Protein AF-A0A7S3RIV9-F1 (afdb_monomer)

Secondary structure (DSSP, 8-state):
--TTPPP----HHHHHHHHTS---TT---HHHHHHHHHHHHHHHHHSTT----SS--GGGS-----EEEEEEPPHHHHT-HHHHHHHHHHHHHHHSSPPEEEEPSS-BGGGTB-TT-EEEEEEEE-GGG-

Foldseek 3Di:
DDPPDDPPDDDPVNVVVVVPPDDDVPDDDPVRVVVVVVVVVVVVVVPVPPDPDPDCDPVNPDDDFKDKDWDFDQPVQLVDPVSQVVLQVVVCVVQVDRWDFDADCDCDVVRRHDGGRGGTIMDMDGDPSD

Radius of gyration: 32.57 Å; Cα contacts (8 Å, |Δi|>4): 117; chains: 1; bounding box: 65×79×42 Å

Sequence (130 aa):
GKPGGRPYQKTYEEIKEQLSGRLRVGVETEDVQLDRVAKRTKWLKTLKGKFVPTGAKPWDQPAFKKVCLQVRLQSKQASNTKLINQCTEELRRISGKHPRVVNSRKNIAQWGWRRGYPCGVAVNIYGQLM

Mean predicted aligned error: 16.58 Å

Nearest PDB structures (foldseek):
  7bv8-assembly1_F  TM=7.028E-01  e=2.563E-05  Escherichia coli K-12
  5mrc-assembly1_E  TM=8.246E-01  e=2.550E-04  Saccharomyces cerevisiae
  8y39-assembly1_F  TM=6.704E-01  e=5.766E-05  Staphylococcus aureus
  8qcq-assembly1_F  TM=7.097E-01  e=1.485E-04  Bacillus subtilis subsp. subtilis str. 168
  6xu8-assembly1_CJ  TM=7.078E-01  e=9.210E-04  Drosophila melanogaster

pLDDT: mean 79.08, std 17.69, range [41.62, 98.06]

Solvent-accessible surface area (backbone atoms only — not comparable to full-atom values): 8148 Å² total; per-residue (Å²): 131,77,94,83,66,77,79,86,74,77,49,73,68,58,54,50,60,69,60,65,57,79,72,58,95,91,62,76,54,69,68,58,54,51,51,49,52,49,52,51,50,54,55,57,65,66,46,74,85,63,79,72,69,93,59,89,44,89,83,65,53,94,67,94,72,66,49,76,53,70,52,80,45,55,52,80,54,38,71,37,65,66,56,54,52,48,52,38,53,51,47,20,70,75,64,76,43,86,45,43,80,38,53,33,87,51,69,38,75,95,64,66,40,45,57,67,39,59,35,32,38,34,41,79,35,47,73,92,79,94

InterPro domains:
  IPR022803 Large ribosomal subunit protein uL5 domain superfamily [G3DSA:3.30.1440.10] (40-130)
  IPR022803 Large ribosomal subunit protein uL5 domain superfamily [SSF55282] (57-130)

Organism: NCBI:txid141414

Structure (mmCIF, N/CA/C/O backbone):
data_AF-A0A7S3RIV9-F1
#
_entry.id   AF-A0A7S3RIV9-F1
#
loop_
_atom_site.group_PDB
_atom_site.id
_atom_site.type_symbol
_atom_site.label_atom_id
_atom_site.label_alt_id
_atom_site.label_comp_id
_atom_site.label_asym_id
_atom_site.label_entity_id
_atom_site.label_seq_id
_atom_site.pdbx_PDB_ins_code
_atom_site.Cartn_x
_atom_site.Cartn_y
_atom_site.Cartn_z
_atom_site.occupancy
_atom_site.B_iso_or_equiv
_atom_site.auth_seq_id
_atom_site.auth_comp_id
_atom_site.auth_asym_id
_atom_site.auth_atom_id
_atom_site.pdbx_PDB_model_num
ATOM 1 N N . GLY A 1 1 ? -48.238 65.761 5.212 1.00 46.53 1 GLY A N 1
ATOM 2 C CA . GLY A 1 1 ? -48.449 65.227 6.574 1.00 46.53 1 GLY A CA 1
ATOM 3 C C . GLY A 1 1 ? -47.790 66.158 7.569 1.00 46.53 1 GLY A C 1
ATOM 4 O O . GLY A 1 1 ? -46.726 66.670 7.252 1.00 46.53 1 GLY A O 1
ATOM 5 N N . LYS A 1 2 ? -48.436 66.441 8.709 1.00 41.62 2 LYS A N 1
ATOM 6 C CA . LYS A 1 2 ? -47.911 67.363 9.734 1.00 41.62 2 LYS A CA 1
ATOM 7 C C . LYS A 1 2 ? -46.547 66.874 10.267 1.00 41.62 2 LYS A C 1
ATOM 9 O O . LYS A 1 2 ? -46.413 65.672 10.507 1.00 41.62 2 LYS A O 1
ATOM 14 N N . PRO A 1 3 ? -45.561 67.764 10.475 1.00 48.47 3 PRO A N 1
ATOM 15 C CA . PRO A 1 3 ? -44.270 67.391 11.041 1.00 48.47 3 PRO A CA 1
ATOM 16 C C . PRO A 1 3 ? -44.465 67.121 12.540 1.00 48.47 3 PRO A C 1
ATOM 18 O O . PRO A 1 3 ? -44.805 68.027 13.293 1.00 48.47 3 PRO A O 1
ATOM 21 N N . GLY A 1 4 ? -44.342 65.857 12.956 1.00 55.28 4 GLY A N 1
ATOM 22 C CA . GLY A 1 4 ? -44.522 65.439 14.356 1.00 55.28 4 GLY A CA 1
ATOM 23 C C . GLY A 1 4 ? -45.370 64.180 14.582 1.00 55.28 4 GLY A C 1
ATOM 24 O O . GLY A 1 4 ? -45.546 63.770 15.725 1.00 55.28 4 GLY A O 1
ATOM 25 N N . GLY A 1 5 ? -45.897 63.539 13.534 1.00 54.09 5 GLY A N 1
ATOM 26 C CA . GLY A 1 5 ? -46.555 62.234 13.674 1.00 54.09 5 GLY A CA 1
ATOM 27 C C . GLY A 1 5 ? -45.543 61.109 13.918 1.00 54.09 5 GLY A C 1
ATOM 28 O O . GLY A 1 5 ? -44.522 61.050 13.232 1.00 54.09 5 GLY A O 1
ATOM 29 N N . ARG A 1 6 ? -45.829 60.196 14.863 1.00 52.03 6 ARG A N 1
ATOM 30 C CA . ARG A 1 6 ? -45.093 58.924 14.977 1.00 52.03 6 ARG A CA 1
ATOM 31 C C . ARG A 1 6 ? -45.121 58.219 13.612 1.00 52.03 6 ARG A C 1
ATOM 33 O O . ARG A 1 6 ? -46.183 58.210 12.984 1.00 52.03 6 ARG A O 1
ATOM 40 N N . PRO A 1 7 ? -43.997 57.653 13.139 1.00 54.47 7 PRO A N 1
ATOM 41 C CA . PRO A 1 7 ? -43.981 56.924 11.878 1.00 54.47 7 PRO A CA 1
ATOM 42 C C . PRO A 1 7 ? -45.050 55.829 11.915 1.00 54.47 7 PRO A C 1
ATOM 44 O O . PRO A 1 7 ? -45.167 55.119 12.915 1.00 54.47 7 PRO A O 1
ATOM 47 N N . TYR A 1 8 ? -45.844 55.726 10.845 1.00 61.88 8 TYR A N 1
ATOM 48 C CA . TYR A 1 8 ? -46.838 54.667 10.695 1.00 61.88 8 TYR A CA 1
ATOM 49 C C . TYR A 1 8 ? -46.115 53.319 10.750 1.00 61.88 8 TYR A C 1
ATOM 51 O O . TYR A 1 8 ? -45.362 52.971 9.838 1.00 61.88 8 TYR A O 1
ATOM 59 N N . GLN A 1 9 ? -46.286 52.593 11.853 1.00 57.97 9 GLN A N 1
ATOM 60 C CA . GLN A 1 9 ? -45.798 51.229 11.971 1.00 57.97 9 GLN A CA 1
ATOM 61 C C . GLN A 1 9 ? -46.824 50.343 11.282 1.00 57.97 9 GLN A C 1
ATOM 63 O O . GLN A 1 9 ? -47.954 50.239 11.749 1.00 57.97 9 GLN A O 1
ATOM 68 N N . LYS A 1 10 ? -46.434 49.753 10.149 1.00 56.88 10 LYS A N 1
ATOM 69 C CA . LYS A 1 10 ? -47.286 48.798 9.444 1.00 56.88 10 LYS A CA 1
ATOM 70 C C . LYS A 1 10 ? -47.672 47.665 10.383 1.00 56.88 10 LYS A C 1
ATOM 72 O O . LYS A 1 10 ? -46.821 47.128 11.098 1.00 56.88 10 LYS A O 1
ATOM 77 N N . THR A 1 11 ? -48.943 47.301 10.361 1.00 63.31 11 THR A N 1
ATOM 78 C CA . THR A 1 11 ? -49.464 46.200 11.172 1.00 63.31 11 THR A CA 1
ATOM 79 C C . THR A 1 11 ? -48.935 44.874 10.614 1.00 63.31 11 THR A C 1
ATOM 81 O O . THR A 1 11 ? -48.667 44.762 9.417 1.00 63.31 11 THR A O 1
ATOM 84 N N . TYR A 1 12 ? -48.782 43.849 11.457 1.00 56.03 12 TYR A N 1
ATOM 85 C CA . TYR A 1 12 ? -48.284 42.526 11.039 1.00 56.03 12 TYR A CA 1
ATOM 86 C C . TYR A 1 12 ? -49.059 41.949 9.838 1.00 56.03 12 TYR A C 1
ATOM 88 O O . TYR A 1 12 ? -48.468 41.345 8.945 1.00 56.03 12 TYR A O 1
ATOM 96 N N . GLU A 1 13 ? -50.368 42.201 9.774 1.00 60.88 13 GLU A N 1
ATOM 97 C CA . GLU A 1 13 ? -51.234 41.776 8.669 1.00 60.88 13 GLU A CA 1
ATOM 98 C C . GLU A 1 13 ? -50.898 42.482 7.343 1.00 60.88 13 GLU A C 1
ATOM 100 O O . GLU A 1 13 ? -50.820 41.823 6.310 1.00 60.88 13 GLU A O 1
ATOM 105 N N . GLU A 1 14 ? -50.567 43.777 7.371 1.00 60.50 14 GLU A N 1
ATOM 106 C CA . GLU A 1 14 ? -50.161 44.551 6.184 1.00 60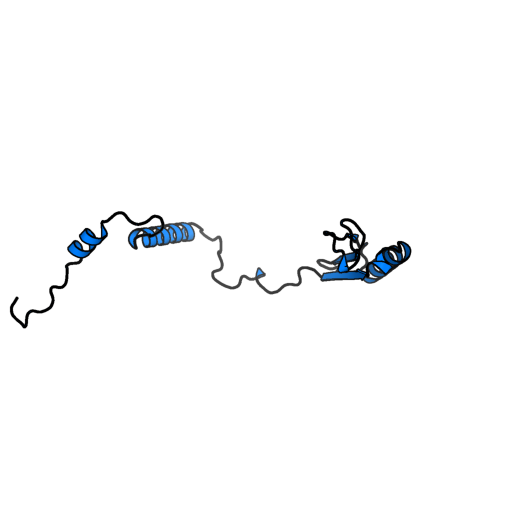.50 14 GLU A CA 1
ATOM 107 C C . GLU A 1 14 ? -48.779 44.120 5.664 1.00 60.50 14 GLU A C 1
ATOM 109 O O . GLU A 1 14 ? -48.520 44.103 4.458 1.00 60.50 14 GLU A O 1
ATOM 114 N N . ILE A 1 15 ? -47.878 43.742 6.577 1.00 59.00 15 ILE A N 1
ATOM 115 C CA . ILE A 1 15 ? -46.558 43.187 6.243 1.00 59.00 15 ILE A CA 1
ATOM 116 C C . ILE A 1 15 ? -46.720 41.803 5.595 1.00 59.00 15 ILE A C 1
ATOM 118 O O . ILE A 1 15 ? -46.066 41.506 4.593 1.00 59.00 15 ILE A O 1
ATOM 122 N N . LYS A 1 16 ? -47.623 40.973 6.132 1.00 59.22 16 LYS A N 1
ATOM 123 C CA . LYS A 1 16 ? -47.944 39.637 5.612 1.00 59.22 16 LYS A CA 1
ATOM 124 C C . LYS A 1 16 ? -48.572 39.698 4.218 1.00 59.22 16 LYS A C 1
ATOM 126 O O . LYS A 1 16 ? -48.216 38.894 3.358 1.00 59.22 16 LYS A O 1
ATOM 131 N N . GLU A 1 17 ? -49.453 40.664 3.973 1.00 61.38 17 GLU A N 1
ATOM 132 C CA . GLU A 1 17 ? -50.087 40.870 2.668 1.00 61.38 17 GLU A CA 1
ATOM 133 C C . GLU A 1 17 ? -49.076 41.353 1.612 1.00 61.38 17 GLU A C 1
ATOM 135 O O . GLU A 1 17 ? -49.051 40.815 0.504 1.00 61.38 17 GLU A O 1
ATOM 140 N N . GLN A 1 18 ? -48.144 42.252 1.967 1.00 59.97 18 GLN A N 1
ATOM 141 C CA . GLN A 1 18 ? -47.034 42.643 1.080 1.00 59.97 18 GLN A CA 1
ATOM 142 C C . GLN A 1 18 ? -46.062 41.494 0.764 1.00 59.97 18 GLN A C 1
ATOM 144 O O . GLN A 1 18 ? -45.518 41.436 -0.340 1.00 59.97 18 GLN A O 1
ATOM 149 N N . LEU A 1 19 ? -45.837 40.582 1.713 1.00 56.16 19 LEU A N 1
ATOM 150 C CA . LEU A 1 19 ? -44.984 39.397 1.545 1.00 56.16 19 LEU A CA 1
ATOM 151 C C . LEU A 1 19 ? -45.683 38.233 0.828 1.00 56.16 19 LEU A C 1
ATOM 153 O O . LEU A 1 19 ? -45.017 37.264 0.468 1.00 56.16 19 LEU A O 1
ATOM 157 N N . SER A 1 20 ? -46.993 38.322 0.569 1.00 52.78 20 SER A N 1
ATOM 158 C CA . SER A 1 20 ? -47.762 37.289 -0.147 1.00 52.78 20 SER A CA 1
ATOM 159 C C . SER A 1 20 ? -47.428 37.180 -1.647 1.00 52.78 20 SER A C 1
ATOM 161 O O . SER A 1 20 ? -47.968 36.329 -2.359 1.00 52.78 20 SER A O 1
ATOM 163 N N . GLY A 1 21 ? -46.483 37.987 -2.141 1.00 53.31 21 GLY A N 1
ATOM 164 C CA . GLY A 1 21 ? -45.862 37.789 -3.445 1.00 53.31 21 GLY A CA 1
ATOM 165 C C . GLY A 1 21 ? -45.114 36.455 -3.490 1.00 53.31 21 GLY A C 1
ATOM 166 O O . GLY A 1 21 ? -44.175 36.249 -2.727 1.00 53.31 21 GLY A O 1
ATOM 167 N N . ARG A 1 22 ? -45.549 35.556 -4.389 1.00 52.75 22 ARG A N 1
ATOM 168 C CA . ARG A 1 22 ? -44.973 34.225 -4.681 1.00 52.75 22 ARG A CA 1
ATOM 169 C C . ARG A 1 22 ? -43.512 34.086 -4.224 1.00 52.75 22 ARG A C 1
ATOM 171 O O . ARG A 1 22 ? -42.611 34.665 -4.834 1.00 52.75 22 ARG A O 1
ATOM 178 N N . LEU A 1 23 ? -43.293 33.283 -3.181 1.00 52.72 23 LEU A N 1
ATOM 179 C CA . LEU A 1 23 ? -41.961 32.942 -2.684 1.00 52.72 23 LEU A CA 1
ATOM 180 C C . LEU A 1 23 ? -41.083 32.436 -3.839 1.00 52.72 23 LEU A C 1
ATOM 182 O O . LEU A 1 23 ? -41.504 31.598 -4.641 1.00 52.72 23 LEU A O 1
ATOM 186 N N . ARG A 1 24 ? -39.852 32.952 -3.930 1.00 51.56 24 ARG A N 1
ATOM 187 C CA . ARG A 1 24 ? -38.849 32.451 -4.879 1.00 51.56 24 ARG A CA 1
ATOM 188 C C . ARG A 1 24 ? -38.551 30.983 -4.560 1.00 51.56 24 ARG A C 1
ATOM 190 O O . ARG A 1 24 ? -38.459 30.615 -3.391 1.00 51.56 24 ARG A O 1
ATOM 197 N N . VAL A 1 25 ? -38.366 30.158 -5.593 1.00 43.12 25 VAL A N 1
ATOM 198 C CA . VAL A 1 25 ? -37.977 28.744 -5.449 1.00 43.12 25 VAL A CA 1
ATOM 199 C C . VAL A 1 25 ? -36.737 28.657 -4.550 1.00 43.12 25 VAL A C 1
ATOM 201 O O . VAL A 1 25 ? -35.685 29.185 -4.902 1.00 43.12 25 VAL A O 1
ATOM 204 N N . GLY A 1 26 ? -36.881 28.034 -3.376 1.00 55.16 26 GLY A N 1
ATOM 205 C CA . GLY A 1 26 ? -35.806 27.865 -2.390 1.00 55.16 26 GLY A CA 1
ATOM 206 C C . GLY A 1 26 ? -35.841 28.801 -1.174 1.00 55.16 26 GLY A C 1
ATOM 207 O O . GLY A 1 26 ? -35.018 28.624 -0.281 1.00 55.16 26 GLY A O 1
ATOM 208 N N . VAL A 1 27 ? -36.776 29.756 -1.090 1.00 55.47 27 VAL A N 1
ATOM 209 C CA . VAL A 1 27 ? -36.980 30.576 0.120 1.00 55.47 27 VAL A CA 1
ATOM 210 C C . VAL A 1 27 ? -38.139 29.994 0.929 1.00 55.47 27 VAL A C 1
ATOM 212 O O . VAL A 1 27 ? -39.299 30.099 0.540 1.00 55.47 27 VAL A O 1
ATOM 215 N N . GLU A 1 28 ? -37.813 29.336 2.040 1.00 60.31 28 GLU A N 1
ATOM 216 C CA . GLU A 1 28 ? -38.798 28.762 2.961 1.00 60.31 28 GLU A CA 1
ATOM 217 C C . GLU A 1 28 ? -39.281 29.819 3.953 1.00 60.31 28 GLU A C 1
ATOM 219 O O . GLU A 1 28 ? -38.469 30.423 4.656 1.00 60.31 28 GLU A O 1
ATOM 224 N N . THR A 1 29 ? -40.598 30.008 4.040 1.00 71.06 29 THR A N 1
ATOM 225 C CA . THR A 1 29 ? -41.244 30.772 5.114 1.00 71.06 29 THR A CA 1
ATOM 226 C C . THR A 1 29 ? -40.930 30.160 6.481 1.00 71.06 29 THR A C 1
ATOM 228 O O . THR A 1 29 ? -40.766 28.943 6.597 1.00 71.06 29 THR A O 1
ATOM 231 N N . GLU A 1 30 ? -40.875 30.989 7.526 1.00 68.19 30 GLU A N 1
ATOM 232 C CA . GLU A 1 30 ? -40.589 30.551 8.905 1.00 68.19 30 GLU A CA 1
ATOM 233 C C . GLU A 1 30 ? -41.518 29.413 9.354 1.00 68.19 30 GLU A C 1
ATOM 235 O O . GLU A 1 30 ? -41.065 28.439 9.952 1.00 68.19 30 GLU A O 1
ATOM 240 N N . ASP A 1 31 ? -42.788 29.463 8.947 1.00 69.88 31 ASP A N 1
ATOM 241 C CA . ASP A 1 31 ? -43.782 28.419 9.217 1.00 69.88 31 ASP A CA 1
ATOM 242 C C . ASP A 1 31 ? -43.373 27.045 8.656 1.00 69.88 31 ASP A C 1
ATOM 244 O O . ASP A 1 31 ? -43.536 26.014 9.312 1.00 69.88 31 ASP A O 1
ATOM 248 N N . VAL A 1 32 ? -42.785 27.015 7.455 1.00 70.62 32 VAL A N 1
ATOM 249 C CA . VAL A 1 32 ? -42.327 25.780 6.795 1.00 70.62 32 VAL A CA 1
ATOM 250 C C . VAL A 1 32 ? -41.084 25.223 7.492 1.00 70.62 32 VAL A C 1
ATOM 252 O O . VAL A 1 32 ? -40.941 24.004 7.646 1.00 70.62 32 VAL A O 1
ATOM 255 N N . GLN A 1 33 ? -40.199 26.106 7.961 1.00 65.81 33 GLN A N 1
ATOM 256 C CA . GLN A 1 33 ? -39.016 25.720 8.730 1.00 65.81 33 GLN A CA 1
ATOM 257 C C . GLN A 1 33 ? -39.417 25.126 10.089 1.00 65.81 33 GLN A C 1
ATOM 259 O O . GLN A 1 33 ? -38.925 24.058 10.469 1.00 65.81 33 GLN A O 1
ATOM 264 N N . LEU A 1 34 ? -40.355 25.769 10.790 1.00 71.81 34 LEU A N 1
ATOM 265 C CA . LEU A 1 34 ? -40.876 25.310 12.078 1.00 71.81 34 LEU A CA 1
ATOM 266 C C . LEU A 1 34 ? -41.616 23.973 11.953 1.00 71.81 34 LEU A C 1
ATOM 268 O O . LEU A 1 34 ? -41.389 23.076 12.769 1.00 71.81 34 LEU A O 1
ATOM 272 N N . ASP A 1 35 ? -42.412 23.775 10.900 1.00 77.25 35 ASP A N 1
ATOM 273 C CA . ASP A 1 35 ? -43.081 22.497 10.630 1.00 77.25 35 ASP A CA 1
ATOM 274 C C . ASP A 1 35 ? -42.074 21.364 10.352 1.00 77.25 35 ASP A C 1
ATOM 276 O O . ASP A 1 35 ? -42.206 20.246 10.864 1.00 77.25 35 ASP A O 1
ATOM 280 N N . ARG A 1 36 ? -40.987 21.645 9.623 1.00 73.38 36 ARG A N 1
ATOM 281 C CA . ARG A 1 36 ? -39.903 20.673 9.405 1.00 73.38 36 ARG A CA 1
ATOM 282 C C . ARG A 1 36 ? -39.207 20.290 10.708 1.00 73.38 36 ARG A C 1
ATOM 284 O O . ARG A 1 36 ? -38.957 19.102 10.943 1.00 73.38 36 ARG A O 1
ATOM 291 N N . VAL A 1 37 ? -38.902 21.268 11.560 1.00 71.12 37 VAL A N 1
ATOM 292 C CA . VAL A 1 37 ? -38.306 21.032 12.883 1.00 71.12 37 VAL A CA 1
ATOM 293 C C . VAL A 1 37 ? -39.262 20.224 13.761 1.00 71.12 37 VAL A C 1
ATOM 295 O O . VAL A 1 37 ? -38.831 19.258 14.398 1.00 71.12 37 VAL A O 1
ATOM 298 N N . ALA A 1 38 ? -40.558 20.535 13.746 1.00 76.06 38 ALA A N 1
ATOM 299 C CA . ALA A 1 38 ? -41.578 19.806 14.493 1.00 76.06 38 ALA A CA 1
ATOM 300 C C . ALA A 1 38 ? -41.699 18.346 14.026 1.00 76.06 38 ALA A C 1
ATOM 302 O O . ALA A 1 38 ? -41.652 17.429 14.852 1.00 76.06 38 ALA A O 1
ATOM 303 N N . LYS A 1 39 ? -41.755 18.101 12.709 1.00 80.19 39 LYS A N 1
ATOM 304 C CA . LYS A 1 39 ? -41.773 16.751 12.111 1.00 80.19 39 LYS A CA 1
ATOM 305 C C . LYS A 1 39 ? -40.519 15.955 12.459 1.00 80.19 39 LYS A C 1
ATOM 307 O O . LYS A 1 39 ? -40.627 14.804 12.886 1.00 80.19 39 LYS A O 1
ATOM 312 N N . ARG A 1 40 ? -39.338 16.573 12.352 1.00 70.56 40 ARG A N 1
ATOM 313 C CA . ARG A 1 40 ? -38.056 15.957 12.733 1.00 70.56 40 ARG A CA 1
ATOM 314 C C . ARG A 1 40 ? -38.032 15.604 14.216 1.00 70.56 40 ARG A C 1
ATOM 316 O O . ARG A 1 40 ? -37.631 14.503 14.572 1.00 70.56 40 ARG A O 1
ATOM 323 N N . THR A 1 41 ? -38.509 16.500 15.073 1.00 73.75 41 THR A N 1
ATOM 324 C CA . THR A 1 41 ? -38.562 16.297 16.527 1.00 73.75 41 THR A CA 1
ATOM 325 C C . THR A 1 41 ? -39.549 15.193 16.903 1.00 73.75 41 THR A C 1
ATOM 327 O O . THR A 1 41 ? -39.232 14.342 17.732 1.00 73.75 41 THR A O 1
ATOM 330 N N . LYS A 1 42 ? -40.725 15.150 16.266 1.00 79.44 42 LYS A N 1
ATOM 331 C CA . LYS A 1 42 ? -41.714 14.078 16.443 1.00 79.44 42 LYS A CA 1
ATOM 332 C C . LYS A 1 42 ? -41.137 12.728 16.018 1.00 79.44 42 LYS A C 1
ATOM 334 O O . LYS A 1 42 ? -41.222 11.774 16.783 1.00 79.44 42 LYS A O 1
ATOM 339 N N . TRP A 1 43 ? -40.482 12.667 14.857 1.00 72.50 43 TRP A N 1
ATOM 340 C CA . TRP A 1 43 ? -39.805 11.462 14.371 1.00 72.50 43 TRP A CA 1
ATOM 341 C C . TRP A 1 43 ? -38.681 11.006 15.316 1.00 72.50 43 TRP A C 1
ATOM 343 O O . TRP A 1 43 ? -38.635 9.840 15.703 1.00 72.50 43 TRP A O 1
ATOM 353 N N . LEU A 1 44 ? -37.842 11.927 15.797 1.00 65.12 44 LEU A N 1
ATOM 354 C CA . LEU A 1 44 ? -36.800 11.622 16.785 1.00 65.12 44 LEU A CA 1
ATOM 355 C C . LEU A 1 44 ? -37.383 11.082 18.100 1.00 65.12 44 LEU A C 1
ATOM 357 O O . LEU A 1 44 ? -36.850 10.127 18.654 1.00 65.12 44 LEU A O 1
ATOM 361 N N . LYS A 1 45 ? -38.513 11.624 18.572 1.00 67.44 45 LYS A N 1
ATOM 362 C CA . LYS A 1 45 ? -39.213 11.134 19.774 1.00 67.44 45 LYS A CA 1
ATOM 363 C C . LYS A 1 45 ? -39.864 9.758 19.579 1.00 67.44 45 LYS A C 1
ATOM 365 O O . LYS A 1 45 ? -40.020 9.025 20.551 1.00 67.44 45 LYS A O 1
ATOM 370 N N . THR A 1 46 ? -40.226 9.380 18.347 1.00 74.12 46 THR A N 1
ATOM 371 C CA . THR A 1 46 ? -40.746 8.027 18.050 1.00 74.12 46 THR A CA 1
ATOM 372 C C . THR A 1 46 ? -39.672 6.941 18.070 1.00 74.12 46 THR A C 1
ATOM 374 O O . THR A 1 46 ? -40.002 5.762 18.205 1.00 74.12 46 THR A O 1
ATOM 377 N N . LEU A 1 47 ? -38.390 7.311 18.008 1.00 64.44 47 LEU A N 1
ATOM 378 C CA . LEU A 1 47 ? -37.261 6.392 18.155 1.00 64.44 47 LEU A CA 1
ATOM 379 C C . LEU A 1 47 ? -37.067 6.020 19.639 1.00 64.44 47 LEU A C 1
ATOM 381 O O . LEU A 1 47 ? -36.050 6.339 20.249 1.00 64.44 47 LEU A O 1
ATOM 385 N N . LYS A 1 48 ? -38.052 5.338 20.239 1.00 50.28 48 LYS A N 1
ATOM 386 C CA . LYS A 1 48 ? -37.968 4.756 21.590 1.00 50.28 48 LYS A CA 1
ATOM 387 C C . LYS A 1 48 ? -36.699 3.897 21.711 1.00 50.28 48 LYS A C 1
ATOM 389 O O . LYS A 1 48 ? -36.624 2.826 21.117 1.00 50.28 48 LYS A O 1
ATOM 394 N N . GLY A 1 49 ? -35.693 4.362 22.452 1.00 51.09 49 GLY A N 1
ATOM 395 C CA . GLY A 1 49 ? -34.523 3.559 22.838 1.00 51.09 49 GLY A CA 1
ATOM 396 C C . GLY A 1 49 ? -33.483 3.271 21.746 1.00 51.09 49 GLY A C 1
ATOM 397 O O . GLY A 1 49 ? -32.449 2.682 22.049 1.00 51.09 49 GLY A O 1
ATOM 398 N N . LYS A 1 50 ? -33.669 3.730 20.500 1.00 55.28 50 LYS A N 1
ATOM 399 C CA . LYS A 1 50 ? -32.575 3.765 19.513 1.00 55.28 50 LYS A CA 1
ATOM 400 C C . LYS A 1 50 ? -31.740 5.006 19.791 1.00 55.28 50 LYS A C 1
ATOM 402 O O . LYS A 1 50 ? -31.914 6.031 19.145 1.00 55.28 50 LYS A O 1
ATOM 407 N N . PHE A 1 51 ? -30.907 4.900 20.822 1.00 50.00 51 PHE A N 1
ATOM 408 C CA . PHE A 1 51 ? -29.923 5.880 21.269 1.00 50.00 51 PHE A CA 1
ATOM 409 C C . PHE A 1 51 ? -29.217 6.510 20.057 1.00 50.00 51 PHE A C 1
ATOM 411 O O . PHE A 1 51 ? -28.308 5.918 19.478 1.00 50.00 51 PHE A O 1
ATOM 418 N N . VAL A 1 52 ? -29.682 7.685 19.622 1.00 57.84 52 VAL A N 1
ATOM 419 C CA . VAL A 1 52 ? -28.921 8.583 18.753 1.00 57.84 52 VAL A CA 1
ATOM 420 C C . VAL A 1 52 ? -28.111 9.419 19.731 1.00 57.84 52 VAL A C 1
ATOM 422 O O . VAL A 1 52 ? -28.679 10.319 20.346 1.00 57.84 52 VAL A O 1
ATOM 425 N N . PRO A 1 53 ? -26.826 9.107 19.959 1.00 58.62 53 PRO A N 1
ATOM 426 C CA . PRO A 1 53 ? -26.049 9.845 20.936 1.00 58.62 53 PRO A CA 1
ATOM 427 C C . PRO A 1 53 ? -25.873 11.258 20.384 1.00 58.62 53 PRO A C 1
ATOM 429 O O . PRO A 1 53 ? -25.252 11.447 19.335 1.00 58.62 53 PRO A O 1
ATOM 432 N N . THR A 1 54 ? -26.456 12.247 21.052 1.00 58.75 54 THR A N 1
ATOM 433 C CA . THR A 1 54 ? -26.086 13.652 20.882 1.00 58.75 54 THR A CA 1
ATOM 434 C C . THR A 1 54 ? -24.827 13.880 21.716 1.00 58.75 54 THR A C 1
ATOM 436 O O . THR A 1 54 ? -24.906 14.297 22.866 1.00 58.75 54 THR A O 1
ATOM 439 N N . GLY A 1 55 ? -23.678 13.481 21.166 1.00 65.56 55 GLY A N 1
ATOM 440 C CA . GLY A 1 55 ? -22.365 13.507 21.818 1.00 65.56 55 GLY A CA 1
ATOM 441 C C . GLY A 1 55 ? -21.369 12.571 21.123 1.00 65.56 55 GLY A C 1
ATOM 442 O O . GLY A 1 55 ? -21.764 11.802 20.243 1.00 65.56 55 GLY A O 1
ATOM 443 N N . ALA A 1 56 ? -20.090 12.632 21.512 1.00 59.47 56 ALA A N 1
ATOM 444 C CA . ALA A 1 56 ? -19.072 11.700 21.025 1.00 59.47 56 ALA A CA 1
ATOM 445 C C . ALA A 1 56 ? -19.461 10.270 21.422 1.00 59.47 56 ALA A C 1
ATOM 447 O O . ALA A 1 56 ? -19.640 9.959 22.603 1.00 59.47 56 ALA A O 1
ATOM 448 N N . LYS A 1 57 ? -19.662 9.409 20.427 1.00 67.69 57 LYS A N 1
ATOM 449 C CA . LYS A 1 57 ? -20.117 8.034 20.651 1.00 67.69 57 LYS A CA 1
ATOM 450 C C . LYS A 1 57 ? -18.966 7.208 21.241 1.00 67.69 57 LYS A C 1
ATOM 452 O O . LYS A 1 57 ? -17.810 7.499 20.950 1.00 67.69 57 LYS A O 1
ATOM 457 N N . PRO A 1 58 ? -19.222 6.130 22.000 1.00 65.62 58 PRO A N 1
ATOM 458 C CA . PRO A 1 58 ? -18.145 5.252 22.468 1.00 65.62 58 PRO A CA 1
ATOM 459 C C . PRO A 1 58 ? -17.252 4.718 21.330 1.00 65.62 58 PRO A C 1
ATOM 461 O O . PRO A 1 58 ? -16.057 4.532 21.518 1.00 65.62 58 PRO A O 1
ATOM 464 N N . TRP A 1 59 ? -17.807 4.542 20.125 1.00 69.12 59 TRP A N 1
ATOM 465 C CA . TRP A 1 59 ? -17.070 4.166 18.910 1.00 69.12 59 TRP A CA 1
ATOM 466 C C . TRP A 1 59 ? -16.537 5.349 18.077 1.00 69.12 59 TRP A C 1
ATOM 468 O O . TRP A 1 59 ? -15.925 5.114 17.039 1.00 69.12 59 TRP A O 1
ATOM 478 N N . ASP A 1 60 ? -16.768 6.600 18.497 1.00 73.00 60 ASP A N 1
ATOM 479 C CA . ASP A 1 60 ? -16.087 7.789 17.945 1.00 73.00 60 ASP A CA 1
ATOM 480 C C . ASP A 1 60 ? -14.694 7.985 18.551 1.00 73.00 60 ASP A C 1
ATOM 482 O O . ASP A 1 60 ? -13.956 8.874 18.123 1.00 73.00 60 ASP A O 1
ATOM 486 N N . GLN A 1 61 ? -14.311 7.179 19.547 1.00 78.88 61 GLN A N 1
ATOM 487 C CA . GLN A 1 61 ? -12.946 7.212 20.049 1.00 78.88 61 GLN A CA 1
ATOM 488 C C . GLN A 1 61 ? -11.972 6.912 18.897 1.00 78.88 61 GLN A C 1
ATOM 490 O O . GLN A 1 61 ? -12.216 5.993 18.107 1.00 78.88 61 GLN A O 1
ATOM 495 N N . PRO A 1 62 ? -10.872 7.676 18.771 1.00 81.19 62 PRO A N 1
ATOM 496 C CA . PRO A 1 62 ? -9.879 7.425 17.741 1.00 81.19 62 PRO A CA 1
ATOM 497 C C . PRO A 1 62 ? -9.298 6.025 17.939 1.00 81.19 62 PRO A C 1
ATOM 499 O O . PRO A 1 62 ? -8.605 5.751 18.914 1.00 81.19 62 PRO A O 1
ATOM 502 N N . ALA A 1 63 ? -9.598 5.136 16.997 1.00 83.50 63 ALA A N 1
ATOM 503 C CA . ALA A 1 63 ? -9.128 3.761 16.997 1.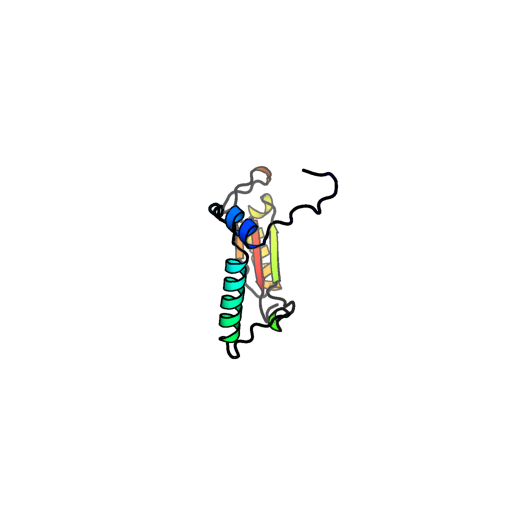00 83.50 63 ALA A CA 1
ATOM 504 C C . ALA A 1 63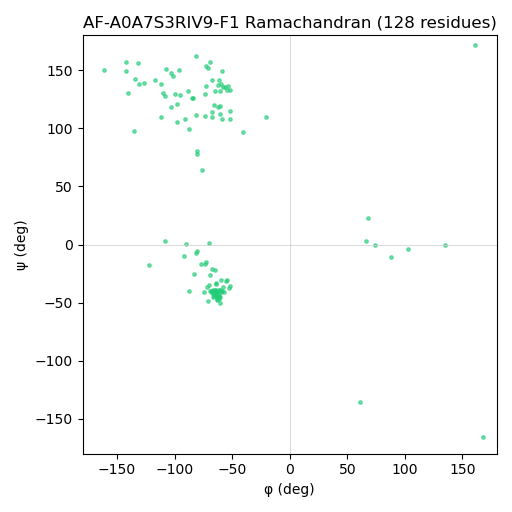 ? -8.240 3.510 15.779 1.00 83.50 63 ALA A C 1
ATOM 506 O O . ALA A 1 63 ? -8.523 3.966 14.662 1.00 83.50 63 ALA A O 1
ATOM 507 N N . PHE A 1 64 ? -7.178 2.731 15.971 1.00 88.06 64 PHE A 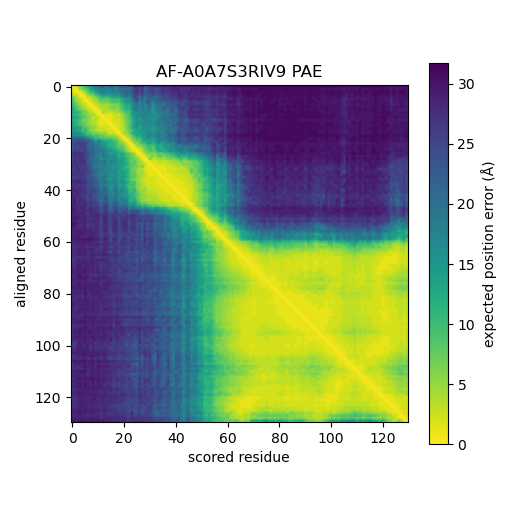N 1
ATOM 508 C CA . PHE A 1 64 ? -6.357 2.275 14.862 1.00 88.06 64 PHE A CA 1
ATOM 509 C C . PHE A 1 64 ? -7.159 1.305 13.992 1.00 88.06 64 PHE A C 1
ATOM 511 O O . PHE A 1 64 ? -7.479 0.187 14.386 1.00 88.06 64 PHE A O 1
ATOM 518 N N . LYS A 1 65 ? -7.515 1.754 12.786 1.00 90.75 65 LYS A N 1
ATOM 519 C CA . LYS A 1 65 ? -8.305 0.948 11.847 1.00 90.75 65 LYS A CA 1
ATOM 520 C C . LYS A 1 65 ? -7.438 0.054 10.970 1.00 90.75 65 LYS A C 1
ATOM 522 O O . LYS A 1 65 ? -7.849 -1.052 10.631 1.00 90.75 65 LYS A O 1
ATOM 527 N N . LYS A 1 66 ? -6.298 0.573 10.512 1.00 94.12 66 LYS A N 1
ATOM 528 C CA . LYS A 1 66 ? -5.371 -0.130 9.622 1.00 94.12 66 LYS A CA 1
ATOM 529 C C . LYS A 1 66 ? -3.994 0.511 9.645 1.00 94.12 66 LYS A C 1
ATOM 531 O O . LYS A 1 66 ? -3.894 1.737 9.713 1.00 94.12 66 LYS A O 1
ATOM 536 N N . VAL A 1 67 ? -2.974 -0.304 9.416 1.00 94.81 67 VAL A N 1
ATOM 537 C CA . VAL A 1 67 ? -1.635 0.154 9.036 1.00 94.81 67 VAL A CA 1
ATOM 538 C C . VAL A 1 67 ? -1.392 -0.233 7.580 1.00 94.81 67 VAL A C 1
ATOM 540 O O . VAL A 1 67 ? -1.664 -1.358 7.157 1.00 94.81 67 VAL A O 1
ATOM 543 N N . CYS A 1 68 ? -0.938 0.729 6.780 1.00 96.38 68 CYS A N 1
ATOM 544 C CA . CYS A 1 68 ? -0.615 0.526 5.372 1.00 96.38 68 CYS A CA 1
ATOM 545 C C . C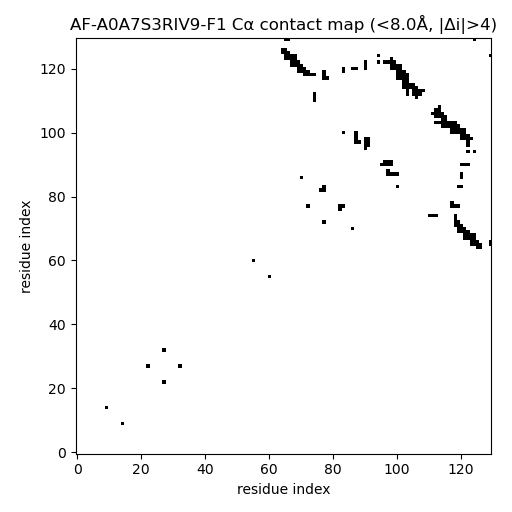YS A 1 68 ? 0.892 0.668 5.200 1.00 96.38 68 CYS A C 1
ATOM 547 O O . CYS A 1 68 ? 1.415 1.778 5.278 1.00 96.38 68 CYS A O 1
ATOM 549 N N . LEU A 1 69 ? 1.573 -0.443 4.931 1.00 96.19 69 LEU A N 1
ATOM 550 C CA . LEU A 1 69 ? 2.992 -0.430 4.599 1.00 96.19 69 LEU A CA 1
ATOM 551 C C . LEU A 1 69 ? 3.131 -0.431 3.081 1.00 9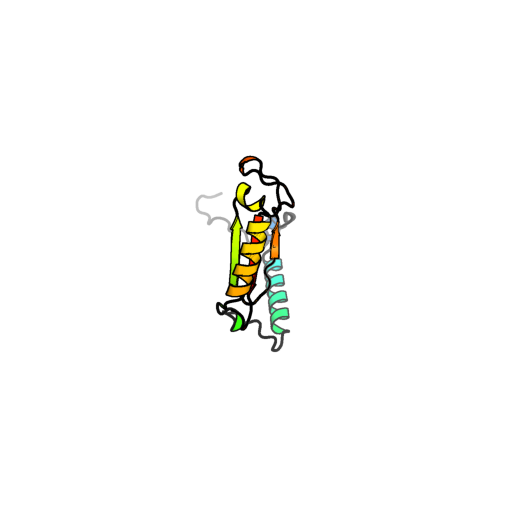6.19 69 LEU A C 1
ATOM 553 O O . LEU A 1 69 ? 2.517 -1.251 2.393 1.00 96.19 69 LEU A O 1
ATOM 557 N N . GLN A 1 70 ? 3.920 0.499 2.552 1.00 96.69 70 GLN A N 1
ATOM 558 C CA . GLN A 1 70 ? 4.130 0.629 1.119 1.00 96.69 70 GLN A CA 1
ATOM 559 C C . GLN A 1 70 ? 5.586 0.958 0.812 1.00 96.69 70 GLN A C 1
ATOM 561 O O . GLN A 1 70 ? 6.135 1.926 1.331 1.00 96.69 70 GLN A O 1
ATOM 566 N N . VAL A 1 71 ? 6.165 0.204 -0.118 1.00 96.81 71 VAL A N 1
ATOM 567 C CA . VAL A 1 71 ? 7.442 0.526 -0.755 1.00 96.81 71 VAL A CA 1
ATOM 568 C C . VAL A 1 71 ? 7.139 1.061 -2.145 1.00 96.81 71 VAL A C 1
ATOM 570 O O . VAL A 1 71 ? 6.527 0.378 -2.972 1.00 96.81 71 VAL A O 1
ATOM 573 N N . ARG A 1 72 ? 7.529 2.312 -2.394 1.00 94.56 72 ARG A N 1
ATOM 574 C CA . ARG A 1 72 ? 7.389 2.963 -3.700 1.00 94.56 72 ARG A CA 1
ATOM 575 C C . ARG A 1 72 ? 8.726 2.911 -4.417 1.00 94.56 72 ARG A C 1
ATOM 577 O O . ARG A 1 72 ? 9.740 3.302 -3.851 1.00 94.56 72 ARG A O 1
ATOM 584 N N . LEU A 1 73 ? 8.703 2.445 -5.656 1.00 94.62 73 LEU A N 1
ATOM 585 C CA . LEU A 1 73 ? 9.880 2.363 -6.506 1.00 94.62 73 LEU A CA 1
ATOM 586 C C . LEU A 1 73 ? 9.845 3.498 -7.527 1.00 94.62 73 LEU A C 1
ATOM 588 O O . LEU A 1 73 ? 8.776 3.917 -7.979 1.00 94.62 73 LEU A O 1
ATOM 592 N N . GLN A 1 74 ? 11.018 3.994 -7.909 1.00 94.19 74 GLN A N 1
ATOM 593 C CA . GLN A 1 74 ? 11.131 4.882 -9.064 1.00 94.19 74 GLN A CA 1
ATOM 594 C C . GLN A 1 74 ? 10.858 4.100 -10.355 1.00 94.19 74 GLN A C 1
ATOM 596 O O . GLN A 1 74 ? 11.045 2.884 -10.398 1.00 94.19 74 GLN A O 1
ATOM 601 N N . SER A 1 75 ? 10.462 4.781 -11.434 1.00 92.75 75 SER A N 1
ATOM 602 C CA . SER A 1 75 ? 10.098 4.122 -12.701 1.00 92.75 75 SER A CA 1
ATOM 603 C C . SER A 1 75 ? 11.217 3.246 -13.261 1.00 92.75 75 SER A C 1
ATOM 605 O O . SER A 1 75 ? 10.969 2.112 -13.666 1.00 92.75 75 SER A O 1
ATOM 607 N N . LYS A 1 76 ? 12.469 3.709 -13.183 1.00 92.38 76 LYS A N 1
ATOM 608 C CA . LYS A 1 76 ? 13.643 2.928 -13.598 1.00 92.38 76 LYS A CA 1
ATOM 609 C C . LYS A 1 76 ? 13.819 1.640 -12.783 1.00 92.38 76 LYS A C 1
ATOM 611 O O . LYS A 1 76 ? 14.165 0.610 -13.349 1.00 92.38 76 LYS A O 1
ATOM 616 N N . GLN A 1 77 ? 13.561 1.687 -11.476 1.00 94.50 77 GLN A N 1
ATOM 617 C CA . GLN A 1 77 ? 13.666 0.523 -10.588 1.00 94.50 77 GLN A CA 1
ATOM 618 C C . GLN A 1 77 ? 12.499 -0.444 -10.793 1.00 94.50 77 GLN A C 1
ATOM 620 O O . GLN A 1 77 ? 12.701 -1.653 -10.838 1.00 94.50 77 GLN A O 1
ATOM 625 N N . ALA A 1 78 ? 11.289 0.088 -10.961 1.00 92.81 78 ALA A N 1
ATOM 626 C CA . ALA A 1 78 ? 10.080 -0.702 -11.146 1.00 92.81 78 ALA A CA 1
ATOM 627 C C . ALA A 1 78 ? 10.054 -1.466 -12.482 1.00 92.81 78 ALA A C 1
ATOM 629 O O . ALA A 1 78 ? 9.362 -2.472 -12.599 1.00 92.81 78 ALA A O 1
ATOM 630 N N . SER A 1 79 ? 10.844 -1.041 -13.473 1.00 90.69 79 SER A N 1
ATOM 631 C CA . SER A 1 79 ? 11.068 -1.815 -14.702 1.00 90.69 79 SER A CA 1
ATOM 632 C C . SER A 1 79 ? 11.796 -3.143 -14.458 1.00 90.69 79 SER A C 1
ATOM 634 O O . SER A 1 79 ? 11.691 -4.052 -15.277 1.00 90.69 79 SER A O 1
ATOM 636 N N . ASN A 1 80 ? 12.530 -3.282 -13.348 1.00 95.31 80 ASN A N 1
ATOM 637 C CA . ASN A 1 80 ? 13.208 -4.524 -12.996 1.00 95.31 80 ASN A CA 1
ATOM 638 C C . ASN A 1 80 ? 12.298 -5.408 -12.128 1.00 95.31 80 ASN A C 1
ATOM 640 O O . ASN A 1 80 ? 12.093 -5.154 -10.939 1.00 95.31 80 ASN A O 1
ATOM 644 N N . THR A 1 81 ? 11.804 -6.499 -12.713 1.00 94.81 81 THR A N 1
ATOM 645 C CA . THR A 1 81 ? 10.928 -7.470 -12.040 1.00 94.81 81 THR A CA 1
ATOM 646 C C . THR A 1 81 ? 11.576 -8.121 -10.818 1.00 94.81 81 THR A C 1
ATOM 648 O O . THR A 1 81 ? 10.882 -8.411 -9.845 1.00 94.81 81 THR A O 1
ATOM 651 N N . LYS A 1 82 ? 12.906 -8.291 -10.805 1.00 96.81 82 LYS A N 1
ATOM 652 C CA . LYS A 1 82 ? 13.625 -8.886 -9.666 1.00 96.81 82 LYS A CA 1
ATOM 653 C C . LYS A 1 82 ? 13.534 -8.015 -8.418 1.00 96.81 82 LYS A C 1
ATOM 655 O O . LYS A 1 82 ? 13.334 -8.547 -7.332 1.00 96.81 82 LYS A O 1
ATOM 660 N N . LEU A 1 83 ? 13.619 -6.691 -8.576 1.00 96.44 83 LEU A N 1
ATOM 661 C CA . LEU A 1 83 ? 13.490 -5.756 -7.454 1.00 96.44 83 LEU A CA 1
ATOM 662 C C . LEU A 1 83 ? 12.078 -5.783 -6.870 1.00 96.44 83 LEU A C 1
ATOM 664 O O . LEU A 1 83 ? 11.919 -5.776 -5.655 1.00 96.44 83 LEU A O 1
ATOM 668 N N . ILE A 1 84 ? 11.050 -5.879 -7.717 1.00 96.31 84 ILE A N 1
ATOM 669 C CA . ILE A 1 84 ? 9.664 -6.012 -7.250 1.00 96.31 84 ILE A CA 1
ATOM 670 C C . ILE A 1 84 ? 9.485 -7.311 -6.462 1.00 96.31 84 ILE A C 1
ATOM 672 O O . ILE A 1 84 ? 8.901 -7.288 -5.378 1.00 96.31 84 ILE A O 1
ATOM 676 N N . ASN A 1 85 ? 10.007 -8.428 -6.972 1.00 96.75 85 ASN A N 1
ATOM 677 C CA . ASN A 1 85 ? 9.916 -9.721 -6.295 1.00 96.75 85 ASN A CA 1
ATOM 678 C C . ASN A 1 85 ? 10.676 -9.711 -4.965 1.00 96.75 85 ASN A C 1
ATOM 680 O O . ASN A 1 85 ? 10.145 -10.167 -3.957 1.00 96.75 85 ASN A O 1
ATOM 684 N N . GLN A 1 86 ? 11.868 -9.114 -4.931 1.00 97.62 86 GLN A N 1
ATOM 685 C CA . GLN A 1 86 ? 12.630 -8.946 -3.697 1.00 97.62 86 GLN A CA 1
ATOM 686 C C . GLN A 1 86 ? 11.857 -8.101 -2.681 1.00 97.62 86 GLN A C 1
ATOM 688 O O . GLN A 1 86 ? 11.665 -8.535 -1.551 1.00 97.62 86 GLN A O 1
ATOM 693 N N . CYS A 1 87 ? 11.339 -6.935 -3.079 1.00 97.44 87 CYS A N 1
ATOM 694 C CA . CYS A 1 87 ? 10.503 -6.123 -2.198 1.00 97.44 87 CYS A CA 1
ATOM 695 C C . CYS A 1 87 ? 9.270 -6.893 -1.715 1.00 97.44 87 CYS A C 1
ATOM 697 O O . CYS A 1 87 ? 8.876 -6.724 -0.572 1.00 97.44 87 CYS A O 1
ATOM 699 N N . THR A 1 88 ? 8.671 -7.735 -2.558 1.00 97.69 88 THR A N 1
ATOM 700 C CA . THR A 1 88 ? 7.511 -8.568 -2.204 1.00 97.69 88 THR A CA 1
ATOM 701 C C . THR A 1 88 ? 7.863 -9.572 -1.112 1.00 97.69 88 THR A C 1
ATOM 703 O O . THR A 1 88 ? 7.142 -9.658 -0.118 1.00 97.69 88 THR A O 1
ATOM 706 N N . GLU A 1 89 ? 8.980 -10.284 -1.247 1.00 98.06 89 GLU A N 1
ATOM 707 C CA . GLU A 1 89 ? 9.418 -11.258 -0.245 1.00 98.06 89 GLU A CA 1
ATOM 708 C C . GLU A 1 89 ? 9.881 -10.594 1.056 1.00 98.06 89 GLU A C 1
ATOM 710 O O . GLU A 1 89 ? 9.509 -11.047 2.137 1.00 98.06 89 GLU A O 1
ATOM 715 N N . GLU A 1 90 ? 10.601 -9.473 0.991 1.00 97.94 90 GLU A N 1
ATOM 716 C CA . GLU A 1 90 ? 11.008 -8.747 2.201 1.00 97.94 90 GLU A CA 1
ATOM 717 C C . GLU A 1 90 ? 9.800 -8.166 2.948 1.00 97.94 90 GLU A C 1
ATOM 719 O O . GLU A 1 90 ? 9.668 -8.344 4.159 1.00 97.94 90 GLU A O 1
ATOM 724 N N . LEU A 1 91 ? 8.844 -7.548 2.242 1.00 97.06 91 LEU A N 1
ATOM 725 C CA . LEU A 1 91 ? 7.629 -7.041 2.889 1.00 97.06 91 LEU A CA 1
ATOM 726 C C . LEU A 1 91 ? 6.792 -8.179 3.478 1.00 97.06 91 LEU A C 1
ATOM 728 O O . LEU A 1 91 ? 6.151 -7.993 4.512 1.00 97.06 91 LEU A O 1
ATOM 732 N N . ARG A 1 92 ? 6.797 -9.354 2.839 1.00 97.38 92 ARG A N 1
ATOM 733 C CA . ARG A 1 92 ? 6.138 -10.556 3.353 1.00 97.38 92 ARG A CA 1
ATOM 734 C C . ARG A 1 92 ? 6.789 -11.043 4.646 1.00 97.38 92 ARG A C 1
ATOM 736 O O . ARG A 1 92 ? 6.059 -11.366 5.577 1.00 97.38 92 ARG A O 1
ATOM 743 N N . ARG A 1 93 ? 8.123 -11.067 4.719 1.00 97.44 93 ARG A N 1
ATOM 744 C CA . ARG A 1 93 ? 8.873 -11.439 5.933 1.00 97.44 93 ARG A CA 1
ATOM 745 C C . ARG A 1 93 ? 8.615 -10.468 7.082 1.00 97.44 93 ARG A C 1
ATOM 747 O O . ARG A 1 93 ? 8.402 -10.911 8.201 1.00 97.44 93 ARG A O 1
ATOM 754 N N . ILE A 1 94 ? 8.574 -9.166 6.793 1.00 95.75 94 ILE A N 1
ATOM 755 C CA . ILE A 1 94 ? 8.335 -8.121 7.801 1.00 95.75 94 ILE A CA 1
ATOM 756 C C . ILE A 1 94 ? 6.887 -8.146 8.301 1.00 95.75 94 ILE A C 1
ATOM 758 O O . ILE A 1 94 ? 6.641 -8.086 9.499 1.00 95.75 94 ILE A O 1
ATOM 762 N N . SER A 1 95 ? 5.914 -8.199 7.387 1.00 95.00 95 SER A N 1
ATOM 763 C CA . SER A 1 95 ? 4.494 -8.040 7.738 1.00 95.00 95 SER A CA 1
ATOM 764 C C . SER A 1 95 ? 3.761 -9.347 8.045 1.00 95.00 95 SER A C 1
ATOM 766 O O . SER A 1 95 ? 2.597 -9.311 8.437 1.00 95.00 95 SER A O 1
ATOM 768 N N . GLY A 1 96 ? 4.376 -10.503 7.778 1.00 95.00 96 GLY A N 1
ATOM 769 C CA . GLY A 1 96 ? 3.734 -11.818 7.884 1.00 95.00 96 GLY A CA 1
ATOM 770 C C . GLY A 1 96 ? 2.606 -12.061 6.870 1.00 95.00 96 GLY A C 1
ATOM 771 O O . GLY A 1 96 ? 1.966 -13.111 6.893 1.00 95.00 96 GLY A O 1
ATOM 772 N N . LYS A 1 97 ? 2.340 -11.116 5.959 1.00 95.62 97 LYS A N 1
ATOM 773 C CA . LYS A 1 97 ? 1.251 -11.179 4.980 1.00 95.62 97 LYS A CA 1
ATOM 774 C C . LYS A 1 97 ? 1.785 -10.962 3.574 1.00 95.62 97 LYS A C 1
ATOM 776 O O . LYS A 1 97 ? 2.623 -10.098 3.341 1.00 95.62 97 LYS A O 1
ATOM 781 N N . HIS A 1 98 ? 1.270 -11.730 2.613 1.00 96.06 98 HIS A N 1
ATOM 782 C CA . HIS A 1 98 ? 1.674 -11.567 1.220 1.00 96.06 98 HIS A CA 1
ATOM 783 C C . HIS A 1 98 ? 1.220 -10.193 0.692 1.00 96.06 98 HIS A C 1
ATOM 785 O O . HIS A 1 98 ? 0.017 -9.892 0.717 1.00 96.06 98 HIS A O 1
ATOM 791 N N . PRO A 1 99 ? 2.153 -9.331 0.257 1.00 97.81 99 PRO A N 1
ATOM 792 C CA . PRO A 1 99 ? 1.819 -7.998 -0.207 1.00 97.81 99 PRO A CA 1
ATOM 793 C C . PRO A 1 99 ? 1.328 -8.034 -1.659 1.00 97.81 99 PRO A C 1
ATOM 795 O O . PRO A 1 99 ? 1.570 -8.981 -2.401 1.00 97.81 99 PRO A O 1
ATOM 798 N N . ARG A 1 100 ? 0.646 -6.972 -2.090 1.00 97.12 100 ARG A N 1
ATOM 799 C CA . ARG A 1 100 ? 0.211 -6.803 -3.484 1.00 97.12 100 ARG A CA 1
ATOM 800 C C . ARG A 1 100 ? 1.128 -5.841 -4.228 1.00 97.12 100 ARG A C 1
ATOM 802 O O . ARG A 1 100 ? 1.537 -4.817 -3.675 1.00 97.12 100 ARG A O 1
ATOM 809 N N . VAL A 1 101 ? 1.355 -6.107 -5.510 1.00 97.00 101 VAL A N 1
ATOM 810 C CA . VAL A 1 101 ? 2.001 -5.150 -6.415 1.00 97.00 101 VAL A CA 1
ATOM 811 C C . VAL A 1 101 ? 1.012 -4.030 -6.747 1.00 97.00 101 VAL A C 1
ATOM 813 O O . VAL A 1 101 ? -0.149 -4.266 -7.086 1.00 97.00 101 VAL A O 1
ATOM 816 N N . VAL A 1 102 ? 1.454 -2.785 -6.591 1.00 96.69 102 VAL A N 1
ATOM 817 C CA . VAL A 1 102 ? 0.663 -1.583 -6.858 1.00 96.69 102 VAL A CA 1
ATOM 818 C C . VAL A 1 102 ? 1.017 -1.059 -8.236 1.00 96.69 102 VAL A C 1
ATOM 820 O O . VAL A 1 102 ? 2.158 -0.670 -8.476 1.00 96.69 102 VAL A O 1
ATOM 823 N N . ASN A 1 103 ? 0.017 -0.970 -9.108 1.00 96.12 103 ASN A N 1
ATOM 824 C CA . ASN A 1 103 ? 0.195 -0.469 -10.466 1.00 96.12 103 ASN A CA 1
ATOM 825 C C .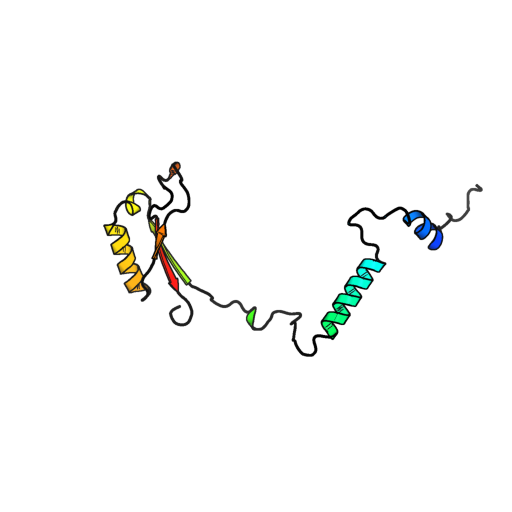 ASN A 1 103 ? -0.153 1.022 -10.569 1.00 96.12 103 ASN A C 1
ATOM 827 O O . ASN A 1 103 ? -1.026 1.535 -9.859 1.00 96.12 103 ASN A O 1
ATOM 831 N N . SER A 1 104 ? 0.510 1.723 -11.486 1.00 95.56 104 SER A N 1
ATOM 832 C CA . SER A 1 104 ? 0.215 3.116 -11.797 1.00 95.56 104 SER A CA 1
ATOM 833 C C . SER A 1 104 ? -1.180 3.249 -12.407 1.00 95.56 104 SER A C 1
ATOM 835 O O . SER A 1 104 ? -1.556 2.542 -13.345 1.00 95.56 104 SER A O 1
ATOM 837 N N . ARG A 1 105 ? -1.958 4.203 -11.891 1.00 94.88 105 ARG A N 1
ATOM 838 C CA . ARG A 1 105 ? -3.332 4.471 -12.346 1.00 94.88 105 ARG A CA 1
ATOM 839 C C . ARG A 1 105 ? -3.390 5.370 -13.579 1.00 94.88 105 ARG A C 1
ATOM 841 O O . ARG A 1 105 ? -4.379 5.333 -14.304 1.00 94.88 105 ARG A O 1
ATOM 848 N N . LYS A 1 106 ? -2.364 6.196 -13.792 1.00 94.81 106 LYS A N 1
ATOM 849 C CA . LYS A 1 106 ? -2.326 7.244 -14.820 1.00 94.81 106 LYS A CA 1
ATOM 850 C C . LYS A 1 106 ? -1.017 7.178 -15.604 1.00 94.81 106 LYS A C 1
ATOM 852 O O . LYS A 1 106 ? -0.017 6.658 -15.111 1.00 94.81 106 LYS A O 1
ATOM 857 N N . ASN A 1 107 ? -1.043 7.709 -16.822 1.00 95.19 107 ASN A N 1
ATOM 858 C CA . ASN A 1 107 ? 0.168 7.972 -17.587 1.00 95.19 107 ASN A CA 1
ATOM 859 C C . ASN A 1 107 ? 0.729 9.333 -17.150 1.00 95.19 107 ASN A C 1
ATOM 861 O O . ASN A 1 107 ? -0.017 10.311 -17.121 1.00 95.19 107 ASN A O 1
ATOM 865 N N . ILE A 1 108 ? 1.998 9.377 -16.751 1.00 94.56 108 ILE A N 1
ATOM 866 C CA . ILE A 1 108 ? 2.677 10.598 -16.309 1.00 94.56 108 ILE A CA 1
ATOM 867 C C . ILE A 1 108 ? 4.053 10.631 -16.971 1.00 94.56 108 ILE A C 1
ATOM 869 O O . ILE A 1 108 ? 5.000 10.005 -16.488 1.00 94.56 108 ILE A O 1
ATOM 873 N N . ALA A 1 109 ? 4.147 11.367 -18.081 1.00 92.75 109 ALA A N 1
ATOM 874 C CA . ALA A 1 109 ? 5.336 11.415 -18.931 1.00 92.75 109 ALA A CA 1
ATOM 875 C C . ALA A 1 109 ? 6.581 11.916 -18.184 1.00 92.75 109 ALA A C 1
ATOM 877 O O . ALA A 1 109 ? 7.641 11.311 -18.310 1.00 92.75 109 ALA A O 1
ATOM 878 N N . GLN A 1 110 ? 6.432 12.939 -17.332 1.00 93.44 110 GLN A N 1
ATOM 879 C CA . GLN A 1 110 ? 7.534 13.525 -16.554 1.00 93.44 110 GLN A CA 1
ATOM 880 C C . GLN A 1 110 ? 8.286 12.494 -15.696 1.00 93.44 110 GLN A C 1
ATOM 882 O O . GLN A 1 110 ? 9.484 12.622 -15.474 1.00 93.44 110 GLN A O 1
ATOM 887 N N . TRP A 1 111 ? 7.589 11.462 -15.219 1.00 89.69 111 TRP A N 1
ATOM 888 C CA . TRP A 1 111 ? 8.165 10.413 -14.372 1.00 89.69 111 TRP A CA 1
ATOM 889 C C . TRP A 1 111 ? 8.320 9.075 -15.104 1.00 89.69 111 TRP A C 1
ATOM 891 O O . TRP A 1 111 ? 8.734 8.086 -14.499 1.00 89.69 111 TRP A O 1
ATOM 901 N N . GLY A 1 112 ? 7.987 9.023 -16.397 1.00 91.88 112 GLY A N 1
ATOM 902 C CA . GLY A 1 112 ? 8.052 7.807 -17.207 1.00 91.88 112 GLY A CA 1
ATOM 903 C C . GLY A 1 112 ? 7.032 6.733 -16.813 1.00 91.88 112 GLY A C 1
ATOM 904 O O . GLY A 1 112 ? 7.253 5.554 -17.082 1.00 91.88 112 GLY A O 1
ATOM 905 N N . TRP A 1 113 ? 5.924 7.099 -16.161 1.00 95.19 113 TRP A N 1
ATOM 906 C CA . TRP A 1 113 ? 4.902 6.132 -15.754 1.00 95.19 113 TRP A CA 1
ATOM 907 C C . TRP A 1 113 ? 3.872 5.911 -16.848 1.00 95.19 113 TRP A C 1
ATOM 909 O O . TRP A 1 113 ? 3.279 6.865 -17.336 1.00 95.19 113 TRP A O 1
ATOM 919 N N . ARG A 1 114 ? 3.560 4.648 -17.145 1.00 93.62 114 ARG A N 1
ATOM 920 C CA . ARG A 1 114 ? 2.426 4.259 -17.995 1.00 93.62 114 ARG A CA 1
ATOM 921 C C . ARG A 1 114 ? 1.314 3.651 -17.143 1.00 93.62 114 ARG A C 1
ATOM 923 O O . ARG A 1 114 ? 1.576 3.062 -16.096 1.00 93.62 114 ARG A O 1
ATOM 930 N N . ARG A 1 115 ? 0.057 3.785 -17.574 1.00 95.00 115 ARG A N 1
ATOM 931 C CA . ARG A 1 115 ? -1.075 3.155 -16.875 1.00 95.00 115 ARG A CA 1
ATOM 932 C C . ARG A 1 115 ? -0.881 1.635 -16.866 1.00 95.00 115 ARG A C 1
ATOM 934 O O . ARG A 1 115 ? -0.579 1.054 -17.900 1.00 95.00 115 ARG A O 1
ATOM 941 N N . GLY A 1 116 ? -1.050 1.012 -15.704 1.00 93.81 116 GLY A N 1
ATOM 942 C CA . GLY A 1 116 ? -0.890 -0.431 -15.522 1.00 93.81 116 GLY A CA 1
ATOM 943 C C . GLY A 1 116 ? 0.534 -0.894 -15.204 1.00 93.81 116 GLY A C 1
ATOM 944 O O . GLY A 1 116 ? 0.689 -2.032 -14.778 1.00 93.81 116 GLY A O 1
ATOM 945 N N . TYR A 1 117 ? 1.555 -0.035 -15.322 1.00 94.19 117 TYR A N 1
ATOM 946 C CA . TYR A 1 117 ? 2.921 -0.408 -14.934 1.00 94.19 117 TYR A CA 1
ATOM 947 C C . TYR A 1 117 ? 3.042 -0.607 -13.419 1.00 94.19 117 TYR A C 1
ATOM 949 O O . TYR A 1 117 ? 2.466 0.192 -12.673 1.00 94.19 117 TYR A O 1
ATOM 957 N N . PRO A 1 118 ? 3.810 -1.604 -12.947 1.00 95.19 118 PRO A N 1
ATOM 958 C CA . PRO A 1 118 ? 4.089 -1.749 -11.526 1.00 95.19 118 PRO A CA 1
ATOM 959 C C . PRO A 1 118 ? 4.849 -0.518 -11.022 1.00 95.19 118 PRO A C 1
ATOM 961 O O . PRO A 1 118 ? 5.737 -0.009 -11.693 1.00 95.19 118 PRO A O 1
ATOM 964 N N . CYS A 1 119 ? 4.472 -0.015 -9.852 1.00 95.50 119 CYS A N 1
ATOM 965 C CA . CYS A 1 119 ? 5.028 1.191 -9.225 1.00 95.50 119 CYS A CA 1
ATOM 966 C C . CYS A 1 119 ? 5.611 0.898 -7.833 1.00 95.50 119 CYS A C 1
ATOM 968 O O . CYS A 1 119 ? 6.389 1.680 -7.289 1.00 95.50 119 CYS A O 1
ATOM 970 N N . GLY A 1 120 ? 5.239 -0.229 -7.231 1.00 96.12 120 GLY A N 1
ATOM 971 C CA . GLY A 1 120 ? 5.717 -0.614 -5.914 1.00 96.12 120 GLY A CA 1
ATOM 972 C C . GLY A 1 120 ? 4.933 -1.778 -5.338 1.00 96.12 120 GLY A C 1
ATOM 973 O O . GLY A 1 120 ? 4.166 -2.436 -6.040 1.00 96.12 120 GLY A O 1
ATOM 974 N N . VAL A 1 121 ? 5.105 -1.999 -4.043 1.00 97.81 121 VAL A N 1
ATOM 975 C CA . VAL A 1 121 ? 4.515 -3.115 -3.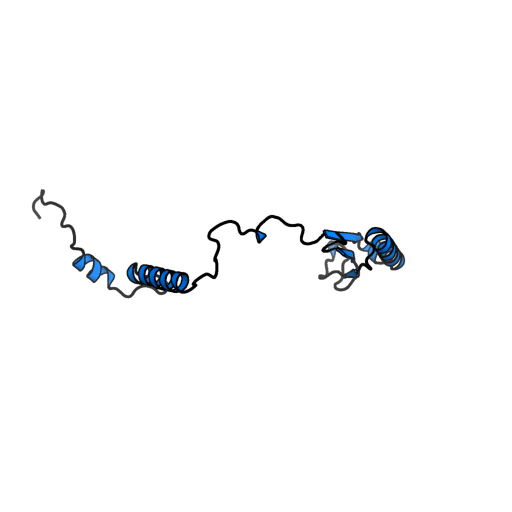301 1.00 97.81 121 VAL A CA 1
ATOM 976 C C . VAL A 1 121 ? 3.858 -2.565 -2.040 1.00 97.81 121 VAL A C 1
ATOM 978 O O . VAL A 1 121 ? 4.398 -1.660 -1.405 1.00 97.81 121 VAL A O 1
ATOM 981 N N . ALA A 1 122 ? 2.674 -3.062 -1.691 1.00 98.00 122 ALA A N 1
ATOM 982 C CA . ALA A 1 122 ? 1.950 -2.610 -0.508 1.00 98.00 122 ALA A CA 1
ATOM 983 C C . ALA A 1 122 ? 1.234 -3.752 0.210 1.00 98.00 122 ALA A C 1
ATOM 985 O O . ALA A 1 122 ? 0.726 -4.679 -0.422 1.00 98.00 122 ALA A O 1
ATOM 986 N N . VAL A 1 123 ? 1.096 -3.628 1.525 1.00 97.81 123 VAL A N 1
ATOM 987 C CA . VAL A 1 123 ? 0.264 -4.510 2.345 1.00 97.81 123 VAL A CA 1
ATOM 988 C C . VAL A 1 123 ? -0.574 -3.680 3.308 1.00 97.81 123 VAL A C 1
ATOM 990 O O . VAL A 1 123 ? -0.133 -2.661 3.835 1.00 97.81 123 VAL A O 1
ATOM 993 N N . ASN A 1 124 ? -1.807 -4.129 3.522 1.00 96.50 124 ASN A N 1
ATOM 994 C CA . ASN A 1 124 ? -2.686 -3.566 4.537 1.00 96.50 124 ASN A CA 1
ATOM 995 C C . ASN A 1 124 ? -2.822 -4.565 5.682 1.00 96.50 124 ASN A C 1
ATOM 997 O O . ASN A 1 124 ? -3.194 -5.727 5.452 1.00 96.50 124 ASN A O 1
ATOM 1001 N N . ILE A 1 125 ? -2.568 -4.073 6.886 1.00 95.81 125 ILE A N 1
ATOM 1002 C CA . ILE A 1 125 ? -2.607 -4.803 8.145 1.00 95.81 125 ILE A CA 1
ATOM 1003 C C . ILE A 1 125 ? -3.791 -4.281 8.967 1.00 95.81 125 ILE A C 1
ATOM 1005 O O . ILE A 1 125 ? -4.067 -3.078 8.972 1.00 95.81 125 ILE A O 1
ATOM 1009 N N . TYR A 1 126 ? -4.519 -5.197 9.602 1.00 93.81 126 TYR A N 1
ATOM 1010 C CA . TYR A 1 126 ? -5.738 -4.931 10.365 1.00 93.81 126 TYR A CA 1
ATOM 1011 C C . TYR A 1 126 ? -5.773 -5.828 11.605 1.00 93.81 126 TYR A C 1
ATOM 1013 O O . TYR A 1 126 ? -5.212 -6.925 11.579 1.00 93.81 126 TYR A O 1
ATOM 1021 N N . GLY A 1 127 ? -6.524 -5.415 12.627 1.00 90.75 127 GLY A N 1
ATOM 1022 C CA . GLY A 1 127 ? -6.809 -6.251 13.795 1.00 90.75 127 GLY A CA 1
ATOM 1023 C C . GLY A 1 127 ? -5.540 -6.638 14.549 1.00 90.75 127 GLY A C 1
ATOM 1024 O O . GLY A 1 127 ? -4.675 -5.802 14.737 1.00 90.75 127 GLY A O 1
ATOM 1025 N N . GLN A 1 128 ? -5.425 -7.903 14.945 1.00 89.56 128 GLN A N 1
ATOM 1026 C CA . GLN A 1 128 ? -4.321 -8.404 15.774 1.00 89.56 128 GLN A CA 1
ATOM 1027 C C . GLN A 1 128 ? -2.971 -8.521 15.045 1.00 89.56 128 GLN A C 1
ATOM 1029 O O . GLN A 1 128 ? -1.942 -8.686 15.686 1.00 89.56 128 GLN A O 1
ATOM 1034 N N . LEU A 1 129 ? -2.969 -8.466 13.708 1.00 86.06 129 LEU A N 1
ATOM 1035 C CA . LEU A 1 129 ? -1.724 -8.432 12.931 1.00 86.06 129 LEU A CA 1
ATOM 1036 C C . LEU A 1 129 ? -1.073 -7.036 12.965 1.00 86.06 129 LEU A C 1
ATOM 1038 O O . LEU A 1 129 ? 0.081 -6.898 12.570 1.00 86.06 129 LEU A O 1
ATOM 1042 N N . MET A 1 130 ? -1.839 -6.010 13.355 1.00 81.75 130 MET A N 1
ATOM 1043 C CA . MET A 1 130 ? -1.387 -4.629 13.536 1.00 81.75 130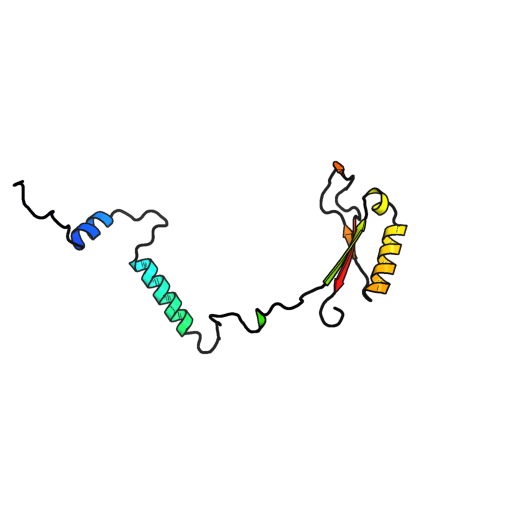 MET A CA 1
ATOM 1044 C C . MET A 1 130 ? -0.863 -4.444 14.953 1.00 81.75 130 MET A C 1
ATOM 1046 O O . MET A 1 130 ? 0.171 -3.756 15.069 1.00 81.75 130 MET A O 1
#